Protein AF-A0A6V7JN17-F1 (afdb_monomer_lite)

pLDDT: mean 97.15, std 1.73, range [89.25, 98.5]

Foldseek 3Di:
DDDEAEDDQDCDDPDHNVCSLVPPLLVVVVVVVVVCVVPVPDHYDYDDVVSVVVNVD

InterPro domains:
  IPR000602 Glycoside hydrolase family 38, N-terminal domain [PF01074] (1-57)
  IPR011330 Glycoside hydrolase/deacetylase, beta/alpha-barrel [SSF88713] (1-57)
  IPR027291 Glycoside hydrolase 38, N-terminal domain superfamily [G3DSA:3.20.110.10] (1-57)
  IPR050843 Glycosyl Hydrolase Family 38 [PTHR11607] (1-57)

Structure (mmCIF, N/CA/C/O backbone):
data_AF-A0A6V7JN17-F1
#
_entry.id   AF-A0A6V7JN17-F1
#
loop_
_atom_site.group_PDB
_atom_site.id
_atom_site.type_symbol
_atom_site.label_atom_id
_atom_site.label_alt_id
_atom_site.label_comp_id
_atom_site.label_asym_id
_atom_site.label_entity_id
_atom_site.label_seq_id
_atom_site.pdbx_PDB_ins_code
_atom_site.Cartn_x
_atom_site.Cartn_y
_atom_site.Cartn_z
_atom_site.occupancy
_atom_site.B_iso_or_equiv
_atom_site.auth_seq_id
_atom_site.auth_comp_id
_atom_site.auth_asym_id
_atom_site.auth_atom_id
_atom_site.pdbx_PDB_model_num
ATOM 1 N N . VAL A 1 1 ? -20.340 -15.471 8.414 1.00 89.25 1 VAL A N 1
ATOM 2 C CA . VAL A 1 1 ? -19.699 -14.929 7.191 1.00 89.25 1 VAL A CA 1
ATOM 3 C C . VAL A 1 1 ? -18.635 -13.941 7.636 1.00 89.25 1 VAL A C 1
ATOM 5 O O . VAL A 1 1 ? -18.947 -13.127 8.494 1.00 89.25 1 VAL A O 1
ATOM 8 N N . ILE A 1 2 ? -17.406 -14.046 7.127 1.00 94.38 2 ILE A N 1
ATOM 9 C CA . ILE A 1 2 ? -16.311 -13.104 7.414 1.00 94.38 2 ILE A CA 1
ATOM 10 C C . ILE A 1 2 ? -16.010 -12.356 6.118 1.00 94.38 2 ILE A C 1
ATOM 12 O O . ILE A 1 2 ? -15.848 -12.988 5.076 1.00 94.38 2 ILE A O 1
ATOM 16 N N . LEU A 1 3 ? -15.958 -11.026 6.181 1.00 96.44 3 LEU A N 1
ATOM 17 C CA . LEU A 1 3 ? -15.553 -10.180 5.061 1.00 96.44 3 LEU A CA 1
ATOM 18 C C . LEU A 1 3 ? -14.094 -9.766 5.272 1.00 96.44 3 LEU A C 1
ATOM 20 O O . LEU A 1 3 ? -13.766 -9.229 6.327 1.00 96.44 3 LEU A O 1
ATOM 24 N N . MET A 1 4 ? -13.234 -10.017 4.282 1.00 96.94 4 MET A N 1
ATOM 25 C CA . MET A 1 4 ? -11.819 -9.623 4.315 1.00 96.94 4 MET A CA 1
ATOM 26 C C . MET A 1 4 ? -11.468 -8.735 3.115 1.00 96.94 4 MET A C 1
ATOM 28 O O . MET A 1 4 ? -11.174 -9.245 2.028 1.00 96.94 4 MET A O 1
ATOM 32 N N . PRO A 1 5 ? -11.507 -7.405 3.293 1.00 98.00 5 PRO A N 1
ATOM 33 C CA . PRO A 1 5 ? -11.048 -6.459 2.285 1.00 98.00 5 PRO A CA 1
ATOM 34 C C . PRO A 1 5 ? -9.541 -6.581 2.040 1.00 98.00 5 PRO A C 1
ATOM 36 O O . PRO A 1 5 ? -8.758 -6.705 2.982 1.00 98.00 5 PRO A O 1
ATOM 39 N N . HIS A 1 6 ? -9.141 -6.527 0.774 1.00 97.81 6 HIS A N 1
ATOM 40 C CA . HIS A 1 6 ? -7.744 -6.543 0.347 1.00 97.81 6 HIS A CA 1
ATOM 41 C C . HIS A 1 6 ? -7.593 -5.811 -0.990 1.00 97.81 6 HIS A C 1
ATOM 43 O O . HIS A 1 6 ? -8.579 -5.573 -1.690 1.00 97.81 6 HIS A O 1
ATOM 49 N N . SER A 1 7 ? -6.354 -5.484 -1.352 1.00 97.88 7 SER 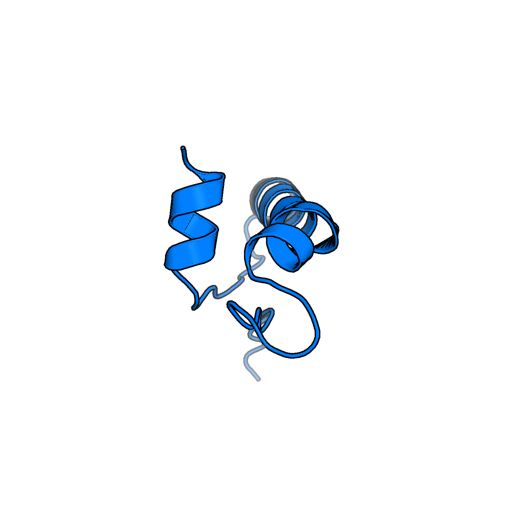A N 1
ATOM 50 C CA . SER A 1 7 ? -5.985 -5.052 -2.698 1.00 97.88 7 SER A CA 1
ATOM 51 C C . SER A 1 7 ? -4.739 -5.813 -3.110 1.00 97.88 7 SER A C 1
ATOM 53 O O . SER A 1 7 ? -3.734 -5.748 -2.411 1.00 97.88 7 SER A O 1
ATOM 55 N N . HIS A 1 8 ? -4.802 -6.516 -4.235 1.00 97.94 8 HIS A N 1
ATOM 56 C CA . HIS A 1 8 ? -3.615 -7.102 -4.840 1.00 97.94 8 HIS A CA 1
ATOM 57 C C . HIS A 1 8 ? -2.864 -6.016 -5.609 1.00 97.94 8 HIS A C 1
ATOM 59 O O . HIS A 1 8 ? -3.472 -5.301 -6.412 1.00 97.94 8 HIS A O 1
ATOM 65 N N . THR A 1 9 ? -1.574 -5.850 -5.327 1.00 97.12 9 THR A N 1
ATOM 66 C CA . THR A 1 9 ? -0.755 -4.824 -5.979 1.00 97.12 9 THR A CA 1
ATOM 67 C C . THR A 1 9 ? 0.513 -5.434 -6.551 1.00 97.12 9 THR A C 1
ATOM 69 O O . THR A 1 9 ? 1.509 -5.588 -5.856 1.00 97.12 9 THR A O 1
ATOM 72 N N . ASP A 1 10 ? 0.481 -5.776 -7.840 1.00 97.69 10 ASP A N 1
ATOM 73 C CA . ASP A 1 10 ? 1.627 -6.379 -8.522 1.00 97.69 10 ASP A CA 1
ATOM 74 C C . ASP A 1 10 ? 2.845 -5.441 -8.503 1.00 97.69 10 ASP A C 1
ATOM 76 O O . ASP A 1 10 ? 2.769 -4.323 -9.034 1.00 97.69 10 ASP A O 1
ATOM 80 N N . PRO A 1 11 ? 3.998 -5.861 -7.946 1.00 94.31 11 PRO A N 1
ATOM 81 C CA . PRO A 1 11 ? 5.217 -5.063 -7.934 1.00 94.31 11 PRO A CA 1
ATOM 82 C C . PRO A 1 11 ? 5.935 -5.106 -9.294 1.00 94.31 11 PRO A C 1
ATOM 84 O O . PRO A 1 11 ? 7.114 -5.433 -9.392 1.00 94.31 11 PRO A O 1
ATOM 87 N N . GLY A 1 12 ? 5.206 -4.756 -10.353 1.00 93.88 12 GLY A N 1
ATOM 88 C CA . GLY A 1 12 ? 5.620 -4.887 -11.746 1.00 93.88 12 GLY A CA 1
ATOM 89 C C . GLY A 1 12 ? 4.816 -5.963 -12.478 1.00 93.88 12 GLY A C 1
ATOM 90 O O . GLY A 1 12 ? 4.822 -7.125 -12.089 1.00 93.88 12 GLY A O 1
ATOM 91 N N . TRP A 1 13 ? 4.133 -5.560 -13.552 1.00 96.50 13 TRP A N 1
ATOM 92 C CA . TRP A 1 13 ? 3.405 -6.448 -14.468 1.00 96.50 13 TRP A CA 1
ATOM 93 C C . TRP A 1 13 ? 3.213 -5.745 -15.820 1.00 96.50 13 TRP A C 1
ATOM 95 O O . TRP A 1 13 ? 4.113 -5.771 -16.654 1.00 96.50 13 TRP A O 1
ATOM 105 N N . LEU A 1 14 ? 2.091 -5.041 -16.020 1.00 97.06 14 LEU A N 1
ATOM 106 C CA . LEU A 1 14 ? 1.858 -4.207 -17.212 1.00 97.06 14 LEU A CA 1
ATOM 107 C C . LEU A 1 14 ? 2.499 -2.819 -17.100 1.00 97.06 14 LEU A C 1
ATOM 109 O O . LEU A 1 14 ? 2.762 -2.169 -18.109 1.00 97.06 14 LEU A O 1
ATOM 113 N N . LYS A 1 15 ? 2.718 -2.351 -15.869 1.00 96.75 15 LYS A N 1
ATOM 114 C CA . LYS A 1 15 ? 3.462 -1.130 -15.551 1.00 96.75 15 LYS A CA 1
ATOM 115 C C . LYS A 1 15 ? 4.666 -1.480 -14.690 1.00 96.75 15 LYS A C 1
ATOM 117 O O . LYS A 1 15 ? 4.712 -2.550 -14.078 1.00 96.75 15 LYS A O 1
ATOM 122 N N . THR A 1 16 ? 5.635 -0.573 -14.632 1.00 97.94 16 THR A N 1
ATOM 123 C CA . THR A 1 16 ? 6.769 -0.724 -13.716 1.00 97.94 16 THR A CA 1
ATOM 124 C C . THR A 1 16 ? 6.320 -0.553 -12.263 1.00 97.94 16 THR A C 1
ATOM 126 O O . THR A 1 16 ? 5.265 0.024 -11.985 1.00 97.94 16 THR A O 1
ATOM 129 N N . PHE A 1 17 ? 7.141 -1.035 -11.328 1.00 97.62 17 PHE A N 1
ATOM 130 C CA . PHE A 1 17 ? 6.925 -0.883 -9.888 1.00 97.62 17 PHE A CA 1
ATOM 131 C C . PHE A 1 17 ? 6.625 0.577 -9.496 1.00 97.62 17 PHE A C 1
ATOM 133 O O . PHE A 1 17 ? 5.582 0.869 -8.917 1.00 97.62 17 PHE A O 1
ATOM 140 N N . GLU A 1 18 ? 7.469 1.519 -9.918 1.00 97.19 18 GLU A N 1
ATOM 141 C CA . GLU A 1 18 ? 7.304 2.953 -9.634 1.00 97.19 18 GLU A CA 1
ATOM 142 C C . GLU A 1 18 ? 6.040 3.541 -10.274 1.00 97.19 18 GLU A C 1
ATOM 144 O O . GLU A 1 18 ? 5.321 4.329 -9.657 1.00 97.19 18 GLU A O 1
ATOM 149 N N . GLN A 1 19 ? 5.716 3.135 -11.504 1.00 97.75 19 GLN A N 1
ATOM 150 C CA . GLN A 1 19 ? 4.502 3.593 -12.175 1.00 97.75 19 GLN A CA 1
ATOM 151 C C . GLN A 1 19 ? 3.246 3.138 -11.430 1.00 97.75 19 GLN A C 1
ATOM 153 O O . GLN A 1 19 ? 2.308 3.926 -11.279 1.00 97.75 19 GLN A O 1
ATOM 158 N N . TYR A 1 20 ? 3.205 1.895 -10.942 1.00 98.31 20 TYR A N 1
ATOM 159 C CA . TYR A 1 20 ? 2.116 1.435 -10.081 1.00 98.31 20 TYR A CA 1
ATOM 160 C C . TYR A 1 20 ? 2.074 2.214 -8.770 1.00 98.31 20 TYR A C 1
ATOM 162 O O . TYR A 1 20 ? 0.998 2.688 -8.389 1.00 98.31 20 TYR A O 1
ATOM 170 N N . PHE A 1 21 ? 3.232 2.436 -8.143 1.00 98.00 21 PHE A N 1
ATOM 171 C CA . PHE A 1 21 ? 3.326 3.192 -6.902 1.00 98.00 21 PHE A CA 1
ATOM 172 C C . PHE A 1 21 ? 2.716 4.590 -7.025 1.00 98.00 21 PHE A C 1
ATOM 174 O O . PHE A 1 21 ? 1.810 4.946 -6.267 1.00 98.00 21 PHE A O 1
ATOM 181 N N . HIS A 1 22 ? 3.159 5.358 -8.021 1.00 97.38 22 HIS A N 1
ATOM 182 C CA . HIS A 1 22 ? 2.730 6.740 -8.215 1.00 97.38 22 HIS A CA 1
ATOM 183 C C . HIS A 1 22 ? 1.305 6.867 -8.751 1.00 97.38 22 HIS A C 1
ATOM 185 O O . HIS A 1 22 ? 0.609 7.814 -8.389 1.00 97.38 22 HIS A O 1
ATOM 191 N N . SER A 1 23 ? 0.858 5.941 -9.602 1.00 96.12 23 SER A N 1
ATOM 192 C CA . SER A 1 23 ? -0.472 6.046 -10.210 1.00 96.12 23 SER A CA 1
ATOM 193 C C . SER A 1 23 ? -1.597 5.486 -9.343 1.00 96.12 23 SER A C 1
ATOM 195 O O . SER A 1 23 ? -2.730 5.932 -9.491 1.00 96.12 23 SER A O 1
ATOM 197 N N . SER A 1 24 ? -1.326 4.495 -8.484 1.00 95.88 24 SER A N 1
ATOM 198 C CA . SER A 1 24 ? -2.381 3.753 -7.775 1.00 95.88 24 SER A CA 1
ATOM 199 C C . SER A 1 24 ? -2.016 3.428 -6.327 1.00 95.88 24 SER A C 1
ATOM 201 O O . SER A 1 24 ? -2.708 3.871 -5.409 1.00 95.88 24 SER A O 1
ATOM 203 N N . THR A 1 25 ? -0.929 2.689 -6.098 1.00 97.69 25 THR A N 1
ATOM 204 C CA . THR A 1 25 ? -0.634 2.055 -4.802 1.00 97.69 25 THR A CA 1
ATOM 205 C C . THR A 1 25 ? -0.522 3.063 -3.660 1.00 97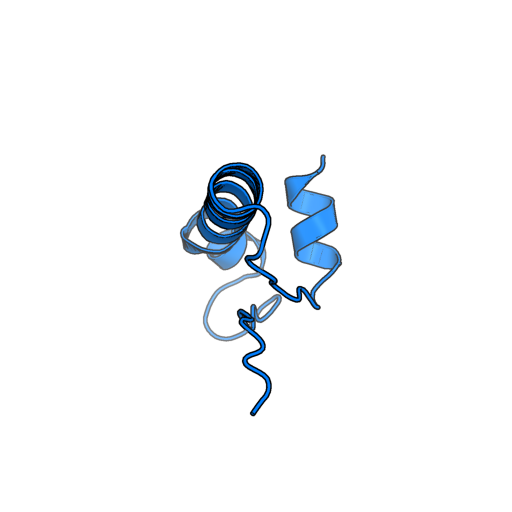.69 25 THR A C 1
ATOM 207 O O . THR A 1 25 ? -1.100 2.852 -2.595 1.00 97.69 25 THR A O 1
ATOM 210 N N . ARG A 1 26 ? 0.133 4.210 -3.889 1.00 97.81 26 ARG A N 1
ATOM 211 C CA . ARG A 1 26 ? 0.251 5.277 -2.884 1.00 97.81 26 ARG A CA 1
ATOM 212 C C . ARG A 1 26 ? -1.114 5.804 -2.435 1.00 97.81 26 ARG A C 1
ATOM 214 O O . ARG A 1 26 ? -1.328 6.047 -1.252 1.00 97.81 26 ARG A O 1
ATOM 221 N N . SER A 1 27 ? -2.046 5.970 -3.374 1.00 98.00 27 SER A N 1
ATOM 222 C CA . SER A 1 27 ? -3.406 6.430 -3.071 1.00 98.00 27 SER A CA 1
ATOM 223 C C . SER A 1 27 ? -4.199 5.372 -2.301 1.00 98.00 27 SER A C 1
ATOM 225 O O . SER A 1 27 ? -4.931 5.710 -1.371 1.00 98.00 27 SER A O 1
ATOM 227 N N . ILE A 1 28 ? -4.021 4.090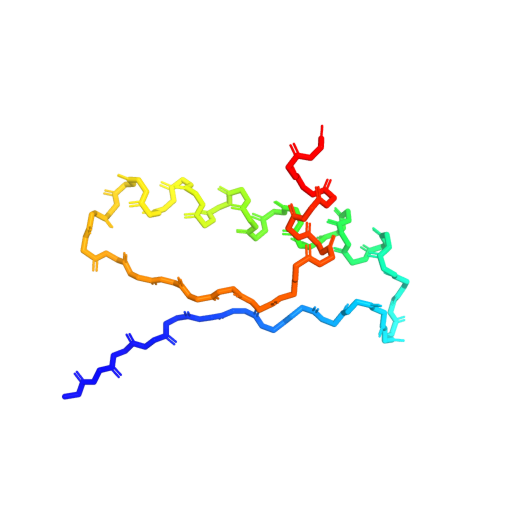 -2.638 1.00 98.31 28 ILE A N 1
ATOM 228 C CA . ILE A 1 28 ? -4.650 2.972 -1.923 1.00 98.31 28 ILE A CA 1
ATOM 229 C C . ILE A 1 28 ? -4.204 2.965 -0.457 1.00 98.31 28 ILE A C 1
ATOM 231 O O . ILE A 1 28 ? -5.057 2.967 0.427 1.00 98.31 28 ILE A O 1
ATOM 235 N N . LEU A 1 29 ? -2.895 3.036 -0.196 1.00 98.31 29 LEU A N 1
ATOM 236 C CA . LEU A 1 29 ? -2.341 3.033 1.162 1.00 98.31 29 LEU A CA 1
ATOM 237 C C . LEU A 1 29 ? -2.781 4.258 1.977 1.00 98.31 29 LEU A C 1
ATOM 239 O O . LEU A 1 29 ? -3.241 4.109 3.109 1.00 98.31 29 LEU A O 1
ATOM 243 N N . ASN A 1 30 ? -2.744 5.457 1.384 1.00 98.12 30 ASN A N 1
ATOM 244 C CA . ASN A 1 30 ? -3.237 6.673 2.039 1.00 98.12 30 ASN A CA 1
ATOM 245 C C . ASN A 1 30 ? -4.713 6.541 2.447 1.00 98.12 30 ASN A C 1
ATOM 247 O O . ASN A 1 30 ? -5.081 6.814 3.590 1.00 98.12 30 ASN A O 1
ATOM 251 N N . ASN A 1 31 ? -5.561 6.085 1.520 1.00 98.12 31 ASN A N 1
ATOM 252 C CA . ASN A 1 31 ? -6.985 5.905 1.786 1.00 98.12 31 ASN A CA 1
ATOM 253 C C . ASN A 1 31 ? -7.242 4.802 2.812 1.00 98.12 31 ASN A C 1
ATOM 255 O O . ASN A 1 31 ? -8.121 4.963 3.655 1.00 98.12 31 ASN A O 1
ATOM 259 N N . MET A 1 32 ? -6.478 3.708 2.768 1.00 97.69 32 MET A N 1
ATOM 260 C CA . MET A 1 32 ? -6.557 2.629 3.747 1.00 97.69 32 MET A CA 1
ATOM 261 C C . MET A 1 32 ? -6.370 3.184 5.163 1.00 97.69 32 MET A C 1
ATOM 263 O O . MET A 1 32 ? -7.235 2.975 6.007 1.00 97.69 32 MET A O 1
ATOM 267 N N . VAL A 1 33 ? -5.314 3.966 5.410 1.00 97.69 33 VAL A N 1
ATOM 268 C CA . VAL A 1 33 ? -5.059 4.569 6.730 1.00 97.69 33 VAL A CA 1
ATOM 269 C C . VAL A 1 33 ? -6.202 5.487 7.154 1.00 97.69 33 VAL A C 1
ATOM 271 O O . VAL A 1 33 ? -6.748 5.323 8.245 1.00 97.69 33 VAL A O 1
ATOM 274 N N . THR A 1 34 ? -6.622 6.411 6.284 1.00 98.31 34 THR A N 1
ATOM 275 C CA . THR A 1 34 ? -7.716 7.342 6.596 1.00 98.31 34 THR A CA 1
ATOM 276 C C . THR A 1 34 ? -9.021 6.608 6.917 1.00 98.31 34 THR A C 1
ATOM 278 O O . THR A 1 34 ? -9.723 6.973 7.859 1.00 98.31 34 THR A O 1
ATOM 281 N N . LYS A 1 35 ? -9.370 5.565 6.155 1.00 98.06 35 LYS A N 1
ATOM 282 C CA . LYS A 1 35 ? -10.630 4.835 6.341 1.00 98.06 35 LYS A CA 1
ATOM 283 C C . LYS A 1 35 ? -10.603 3.909 7.5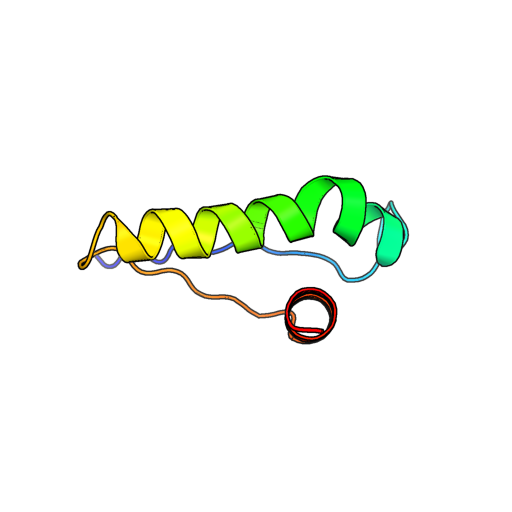47 1.00 98.06 35 LYS A C 1
ATOM 285 O O . LYS A 1 35 ? -11.600 3.867 8.261 1.00 98.06 35 LYS A O 1
ATOM 290 N N . LEU A 1 36 ? -9.485 3.244 7.826 1.00 98.00 36 LEU A N 1
ATOM 291 C CA . LEU A 1 36 ? -9.345 2.424 9.031 1.00 98.00 36 LEU A CA 1
ATOM 292 C C . LEU A 1 36 ? -9.410 3.273 10.309 1.00 98.00 36 LEU A C 1
ATOM 294 O O . LEU A 1 36 ? -10.023 2.856 11.285 1.00 98.00 36 LEU A O 1
ATOM 298 N N . GLN A 1 37 ? -8.859 4.491 10.292 1.00 97.75 37 GLN A N 1
ATOM 299 C CA . GLN A 1 37 ? -9.008 5.432 11.409 1.00 97.75 37 GLN A CA 1
ATOM 300 C C . GLN A 1 37 ? -10.449 5.939 11.564 1.00 97.75 37 GLN A C 1
ATOM 302 O O . GLN A 1 37 ? -10.928 6.104 12.684 1.00 97.75 37 GLN A O 1
ATOM 307 N N . GLN A 1 38 ? -11.150 6.181 10.450 1.00 98.50 38 GLN A N 1
ATOM 308 C CA . GLN A 1 38 ? -12.541 6.642 10.461 1.00 98.50 38 GLN A CA 1
ATOM 309 C C . GLN A 1 38 ? -13.516 5.560 10.957 1.00 98.50 38 GLN A C 1
ATOM 311 O O . GLN A 1 38 ? -14.519 5.885 11.594 1.00 98.50 38 GLN A O 1
ATOM 316 N N . TRP A 1 39 ? -13.244 4.288 10.660 1.00 97.94 39 TRP A N 1
ATOM 317 C CA . TRP A 1 39 ? -14.139 3.165 10.936 1.00 97.94 39 TRP A CA 1
ATOM 318 C C . TRP A 1 39 ? -13.421 2.096 11.778 1.00 97.94 39 TRP A C 1
ATOM 320 O O . TRP A 1 39 ? -12.859 1.163 11.209 1.00 97.94 39 TRP A O 1
ATOM 330 N N . PRO A 1 40 ? -13.487 2.159 13.124 1.00 96.06 40 PRO A N 1
ATOM 331 C CA . PRO A 1 40 ? -12.697 1.290 14.010 1.00 96.06 40 PRO A CA 1
ATOM 332 C C . PRO A 1 40 ? -12.950 -0.218 13.864 1.00 96.06 40 PRO A C 1
ATOM 334 O O . PRO A 1 40 ? -12.102 -1.024 14.228 1.00 96.06 40 PRO A O 1
ATOM 337 N N . ASN A 1 41 ? -14.116 -0.602 13.337 1.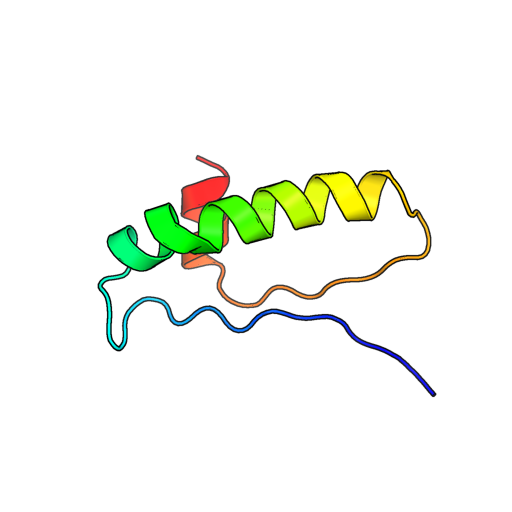00 96.81 41 ASN A N 1
ATOM 338 C CA . ASN A 1 41 ? -14.480 -2.003 13.098 1.00 96.81 41 ASN A CA 1
ATOM 339 C C . ASN A 1 41 ? -14.094 -2.495 11.691 1.00 96.81 41 ASN A C 1
ATOM 341 O O . ASN A 1 41 ? -14.330 -3.658 11.364 1.00 96.81 41 ASN A O 1
ATOM 345 N N . MET A 1 42 ? -13.575 -1.617 10.828 1.00 97.69 42 MET A N 1
ATOM 346 C CA . MET A 1 42 ? -13.151 -1.977 9.480 1.00 97.69 42 MET A CA 1
ATOM 347 C C . MET A 1 42 ? -11.807 -2.705 9.534 1.00 97.69 42 MET A C 1
ATOM 349 O O . MET A 1 42 ? -10.913 -2.339 10.292 1.00 97.69 42 MET A O 1
ATOM 353 N N . THR A 1 43 ? -11.659 -3.731 8.700 1.00 97.62 43 THR A N 1
ATOM 354 C CA . THR A 1 43 ? -10.420 -4.498 8.552 1.00 97.62 43 THR A CA 1
ATOM 355 C C . THR A 1 43 ? -9.910 -4.401 7.121 1.00 97.62 43 THR A C 1
ATOM 357 O O . THR A 1 43 ? -10.675 -4.151 6.187 1.00 97.62 43 THR A O 1
ATOM 360 N N . PHE A 1 44 ? -8.605 -4.580 6.945 1.00 98.19 44 PHE A N 1
ATOM 361 C CA . PHE A 1 44 ? -7.970 -4.625 5.636 1.00 98.19 44 PHE A CA 1
ATOM 362 C C . PHE A 1 44 ? -6.661 -5.412 5.736 1.00 98.19 44 PHE A C 1
ATOM 364 O O . PHE A 1 44 ? -5.920 -5.230 6.703 1.00 98.19 44 PHE A O 1
ATOM 371 N N . ILE A 1 45 ? -6.377 -6.277 4.762 1.00 98.00 45 ILE A N 1
ATOM 372 C CA . ILE A 1 45 ? -5.101 -7.000 4.680 1.00 98.00 45 ILE A CA 1
ATOM 373 C C . ILE A 1 45 ? -4.243 -6.461 3.531 1.00 98.00 45 ILE A C 1
ATOM 375 O O . ILE A 1 45 ? -4.752 -6.132 2.458 1.00 98.00 45 ILE A O 1
ATOM 379 N N . TRP A 1 46 ? -2.932 -6.394 3.760 1.00 98.19 46 TRP A N 1
ATOM 380 C CA . TRP A 1 46 ? -1.928 -5.964 2.787 1.00 98.19 46 TRP A CA 1
ATOM 381 C C . TRP A 1 46 ? -0.822 -7.014 2.684 1.00 98.19 46 TRP A C 1
ATOM 383 O O . TRP A 1 46 ? -0.382 -7.521 3.715 1.00 98.19 46 TRP A O 1
ATOM 393 N N . SER A 1 47 ? -0.374 -7.329 1.465 1.00 98.12 47 SER A N 1
ATOM 394 C CA . SER A 1 47 ? 0.601 -8.407 1.232 1.00 98.12 47 SER A CA 1
ATOM 395 C C . SER A 1 47 ? 1.956 -7.890 0.750 1.00 98.12 47 SER A C 1
ATOM 397 O O . SER A 1 47 ? 2.998 -8.355 1.210 1.00 98.12 47 SER A O 1
ATOM 399 N N . GLU A 1 48 ? 1.980 -6.923 -0.168 1.00 98.19 48 GLU A N 1
ATOM 400 C CA . GLU A 1 48 ? 3.208 -6.530 -0.857 1.00 98.19 48 GLU A CA 1
ATOM 401 C C . GLU A 1 48 ? 4.038 -5.517 -0.046 1.00 98.19 48 GLU A C 1
ATOM 403 O O . GLU A 1 48 ? 3.889 -4.296 -0.153 1.00 98.19 48 GLU A O 1
ATOM 408 N N . VAL A 1 49 ? 4.948 -6.039 0.784 1.00 97.44 49 VAL A N 1
ATOM 409 C CA . VAL A 1 49 ? 5.814 -5.244 1.679 1.00 97.44 49 VAL A CA 1
ATOM 410 C C . VAL A 1 49 ? 6.731 -4.282 0.918 1.00 97.44 49 VAL A C 1
ATOM 412 O O . VAL A 1 49 ? 7.048 -3.223 1.442 1.00 97.44 49 VAL A O 1
ATOM 415 N N . SER A 1 50 ? 7.115 -4.588 -0.325 1.00 97.75 50 SER A N 1
ATOM 416 C CA . SER A 1 50 ? 7.939 -3.694 -1.155 1.00 97.75 50 SER A CA 1
ATOM 417 C C . SER A 1 50 ? 7.290 -2.321 -1.344 1.00 97.75 50 SER A C 1
ATOM 419 O O . SER A 1 50 ? 7.933 -1.292 -1.150 1.00 97.75 50 SER A O 1
ATOM 421 N N . PHE A 1 51 ? 5.995 -2.297 -1.653 1.00 98.25 51 PHE A N 1
ATOM 422 C CA . PHE A 1 51 ? 5.231 -1.061 -1.758 1.00 98.25 51 PHE A CA 1
ATOM 423 C C . PHE A 1 51 ? 4.979 -0.402 -0.406 1.00 98.25 51 PHE A C 1
ATOM 425 O O . PHE A 1 51 ? 4.989 0.824 -0.323 1.00 98.25 51 PHE A O 1
ATOM 432 N N . LEU A 1 52 ? 4.751 -1.200 0.641 1.00 97.69 52 LEU A N 1
ATOM 433 C CA . LEU A 1 52 ? 4.550 -0.671 1.989 1.00 97.69 52 LEU A CA 1
ATOM 434 C C . LEU A 1 52 ? 5.813 0.031 2.506 1.00 97.69 52 LEU A C 1
ATOM 436 O O . LEU A 1 52 ? 5.703 1.111 3.070 1.00 97.69 52 LEU A O 1
ATOM 440 N N . SER A 1 53 ? 6.993 -0.550 2.266 1.00 97.69 53 SER A N 1
ATOM 441 C CA . SER A 1 53 ? 8.295 0.037 2.605 1.00 97.69 53 SER A CA 1
ATOM 442 C C . SER A 1 53 ? 8.505 1.351 1.863 1.00 97.69 53 SER A C 1
ATOM 444 O O . SER A 1 53 ? 8.759 2.365 2.497 1.00 97.69 53 SER A O 1
ATOM 446 N N . LEU A 1 54 ? 8.298 1.358 0.540 1.00 97.25 54 LEU A N 1
ATOM 447 C CA . LEU A 1 54 ? 8.433 2.567 -0.279 1.00 97.25 54 LEU A CA 1
ATOM 448 C C . LEU A 1 54 ? 7.451 3.682 0.123 1.00 97.25 54 LEU A C 1
ATOM 450 O O . LEU A 1 54 ? 7.734 4.856 -0.069 1.00 97.25 54 LEU A O 1
ATOM 454 N N . TRP A 1 55 ? 6.267 3.329 0.625 1.00 98.00 55 TRP A N 1
ATOM 455 C CA . TRP A 1 55 ? 5.295 4.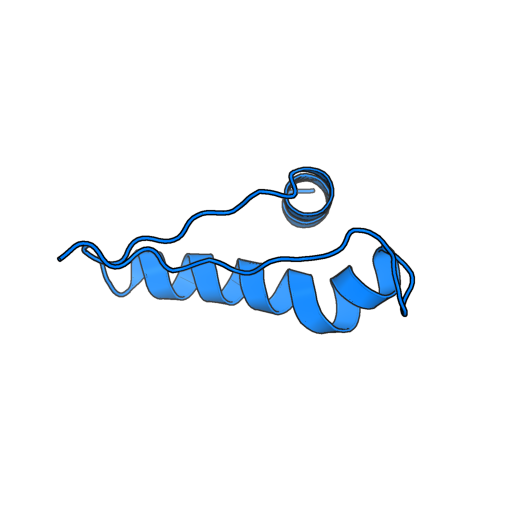302 1.127 1.00 98.00 55 TRP A CA 1
ATOM 456 C C . TRP A 1 55 ? 5.644 4.853 2.514 1.00 98.00 55 TRP A C 1
ATOM 458 O O . TRP A 1 55 ? 5.227 5.963 2.839 1.00 98.00 55 TRP A O 1
ATOM 468 N N . TRP A 1 56 ? 6.326 4.053 3.335 1.00 95.94 56 TRP A N 1
ATOM 469 C CA . TRP A 1 56 ? 6.673 4.397 4.712 1.00 95.94 56 TRP A CA 1
ATOM 470 C C . TRP A 1 56 ? 7.943 5.246 4.822 1.00 95.94 56 TRP A C 1
ATOM 472 O O . TRP A 1 56 ? 8.085 5.992 5.792 1.00 95.94 56 TRP A O 1
ATOM 482 N N . GLU A 1 57 ? 8.849 5.110 3.852 1.00 90.12 57 GLU A N 1
ATOM 483 C CA . GLU A 1 57 ? 9.993 6.010 3.641 1.00 90.12 57 GLU A CA 1
ATOM 484 C C . GLU A 1 57 ? 9.551 7.435 3.266 1.00 90.12 57 GLU A C 1
ATOM 486 O O . GLU A 1 57 ? 10.130 8.383 3.848 1.00 90.12 57 GLU A O 1
#

Sequence (57 aa):
VILMPHSHTDPGWLKTFEQYFHSSTRSILNNMVTKLQQWPNMTFIWSEVSFLSLWWE

Organism: NCBI:txid1563983

Secondary structure (DSSP, 8-state):
-----B----SSSSS-HHHHIIIIIHHHHHHHHHHHHH-TT---B---HHHHHHHH-

Radius of gyration: 12.21 Å; chains: 1; bounding box: 30×22×31 Å